Protein AF-A0A3S2W0Z4-F1 (afdb_monomer_lite)

Foldseek 3Di:
DFWKKWWFKKAAAPPDPCNVPDGIDIDIDTDDDPDQVVRVVVVQVVCVVVRIHTDDTPDMDTDDDDD

Secondary structure (DSSP, 8-state):
-EEEEEEEEEEE-TT-GGGGT-S-EEEEEEEEESSHHHHHHHHHHHHHHTTEEEEEEEEEEEEPPP-

Sequence (67 aa):
MAVYLVRLEAIPHNDNPVKAECVGAYVNCWVKADNMKIAFQTATEYVNNQGWEVISVEDQFEVQREI

Organism: NCBI:txid2499688

pLDDT: mean 95.71, std 6.15, range [56.75, 98.62]

Radius of gyration: 13.05 Å; chains: 1; bounding box: 34×21×33 Å

Structure (mmCIF, N/CA/C/O backbone):
data_AF-A0A3S2W0Z4-F1
#
_entry.id   AF-A0A3S2W0Z4-F1
#
loop_
_atom_site.group_PDB
_atom_site.id
_atom_site.type_symbol
_atom_site.label_atom_id
_atom_site.label_alt_id
_atom_site.label_comp_id
_atom_site.label_asym_id
_atom_site.label_entity_id
_atom_site.label_seq_id
_atom_site.pdbx_PDB_ins_code
_atom_site.Cartn_x
_atom_site.Cartn_y
_atom_site.Cartn_z
_atom_site.occupancy
_atom_site.B_iso_or_equiv
_atom_site.auth_seq_id
_atom_site.auth_comp_id
_atom_site.auth_asym_id
_atom_site.auth_atom_id
_atom_site.pdbx_PDB_model_num
ATOM 1 N N . MET A 1 1 ? -14.721 -3.735 14.073 1.00 81.00 1 MET A N 1
ATOM 2 C CA . MET A 1 1 ? -13.936 -3.445 12.859 1.00 81.00 1 MET A CA 1
ATOM 3 C C . MET A 1 1 ? -14.358 -2.109 12.289 1.00 81.00 1 MET A C 1
ATOM 5 O O . MET A 1 1 ? -15.540 -1.948 11.984 1.00 81.00 1 MET A O 1
ATOM 9 N N . ALA A 1 2 ? -13.412 -1.188 12.163 1.00 95.12 2 ALA A N 1
ATOM 10 C CA . ALA A 1 2 ? -13.598 0.072 11.456 1.00 95.12 2 ALA A CA 1
ATOM 11 C C . ALA A 1 2 ? -13.131 -0.068 9.999 1.00 95.12 2 ALA A C 1
ATOM 13 O O . ALA A 1 2 ? -12.610 -1.116 9.603 1.00 95.12 2 ALA A O 1
ATOM 14 N N . VAL A 1 3 ? -13.347 0.972 9.198 1.00 97.56 3 VAL A N 1
ATOM 15 C CA . VAL A 1 3 ? -12.749 1.098 7.865 1.00 97.56 3 VAL A CA 1
ATOM 16 C C . VAL A 1 3 ? -11.592 2.075 7.977 1.00 97.56 3 VAL A C 1
ATOM 18 O O . VAL A 1 3 ? -11.758 3.160 8.518 1.00 97.56 3 VAL A O 1
ATOM 21 N N . TYR A 1 4 ? -10.435 1.696 7.460 1.00 98.06 4 TYR A N 1
ATOM 22 C CA . TYR A 1 4 ? -9.247 2.534 7.402 1.00 98.06 4 TYR A CA 1
ATOM 23 C C . TYR A 1 4 ? -8.943 2.868 5.950 1.00 98.06 4 TYR A C 1
ATOM 25 O O . TYR A 1 4 ? -9.099 2.011 5.080 1.00 98.06 4 TYR A O 1
ATOM 33 N N . LEU A 1 5 ? -8.501 4.093 5.693 1.00 98.25 5 LEU A N 1
ATOM 34 C CA . LEU A 1 5 ? -7.892 4.460 4.425 1.00 98.25 5 LEU A CA 1
ATOM 35 C C . LEU A 1 5 ? -6.376 4.446 4.613 1.00 98.25 5 LEU A C 1
ATOM 37 O O . LE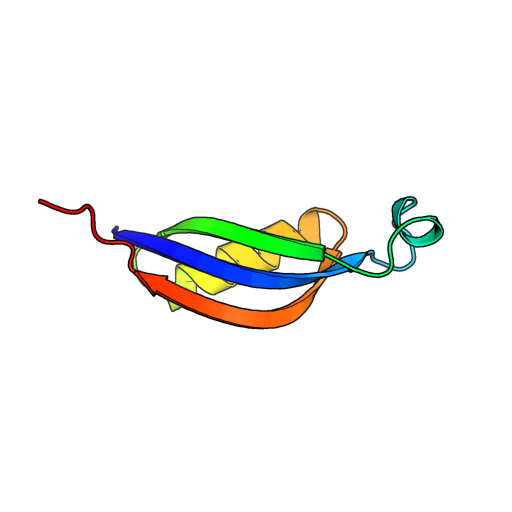U A 1 5 ? -5.866 5.174 5.459 1.00 98.25 5 LEU A O 1
ATOM 41 N N . VAL A 1 6 ? -5.680 3.622 3.830 1.00 98.56 6 VAL A N 1
ATOM 42 C CA . VAL A 1 6 ? -4.213 3.583 3.751 1.00 98.56 6 VAL A CA 1
ATOM 43 C C . VAL A 1 6 ? -3.809 4.109 2.378 1.00 98.56 6 VAL A C 1
ATOM 45 O O . VAL A 1 6 ? -4.218 3.549 1.357 1.00 98.56 6 VAL A O 1
ATOM 48 N N . ARG A 1 7 ? -3.051 5.205 2.355 1.00 98.62 7 ARG A N 1
ATOM 49 C CA . ARG A 1 7 ? -2.566 5.871 1.143 1.00 98.62 7 ARG A CA 1
ATOM 50 C C . ARG A 1 7 ? -1.082 5.577 0.987 1.00 98.62 7 ARG A C 1
ATOM 52 O O . ARG A 1 7 ? -0.293 5.852 1.889 1.00 98.62 7 ARG A O 1
ATOM 59 N N . LEU A 1 8 ? -0.719 4.998 -0.145 1.00 98.50 8 LEU A N 1
ATOM 60 C CA . LEU A 1 8 ? 0.608 4.463 -0.418 1.00 98.50 8 LEU A CA 1
ATOM 61 C C . LEU A 1 8 ? 1.139 5.036 -1.726 1.00 98.50 8 LEU A C 1
ATOM 63 O O . LEU A 1 8 ? 0.374 5.280 -2.659 1.00 98.50 8 LEU A O 1
ATOM 67 N N . GLU A 1 9 ? 2.450 5.164 -1.816 1.00 98.38 9 GLU A N 1
ATOM 68 C CA . GLU A 1 9 ? 3.151 5.265 -3.088 1.00 98.38 9 GLU A CA 1
ATOM 69 C C . GLU A 1 9 ? 3.802 3.914 -3.382 1.00 98.38 9 GLU A C 1
ATOM 71 O O . GLU A 1 9 ? 4.409 3.293 -2.499 1.00 98.38 9 GLU A O 1
ATOM 76 N N . ALA A 1 10 ? 3.667 3.440 -4.615 1.00 98.31 10 ALA A N 1
ATOM 77 C CA . ALA A 1 10 ? 4.216 2.160 -5.027 1.00 98.31 10 ALA A CA 1
ATOM 78 C C . ALA A 1 10 ? 4.825 2.222 -6.427 1.00 98.31 10 ALA A C 1
ATOM 80 O O . ALA A 1 10 ? 4.365 2.971 -7.288 1.00 98.31 10 ALA A O 1
ATOM 81 N N . ILE A 1 11 ? 5.833 1.392 -6.670 1.00 98.19 11 ILE A N 1
ATOM 82 C CA . ILE A 1 11 ? 6.474 1.225 -7.977 1.00 98.19 11 ILE A CA 1
ATOM 83 C C . ILE A 1 11 ? 6.220 -0.186 -8.507 1.00 98.19 11 ILE A C 1
ATOM 85 O O . ILE A 1 11 ? 6.116 -1.126 -7.719 1.00 98.19 11 ILE A O 1
ATOM 89 N N . PRO A 1 12 ? 6.115 -0.384 -9.829 1.00 98.06 12 PRO A N 1
ATOM 90 C CA . PRO A 1 12 ? 5.949 -1.725 -10.366 1.00 98.06 12 PRO A CA 1
ATOM 91 C C . PRO A 1 12 ? 7.217 -2.556 -10.117 1.00 98.06 12 PRO A C 1
ATOM 93 O O . PRO A 1 12 ? 8.351 -2.077 -10.295 1.00 98.06 12 PRO A O 1
ATOM 96 N N . HIS A 1 13 ? 7.029 -3.824 -9.741 1.00 97.06 13 HIS A N 1
ATOM 97 C CA . HIS A 1 13 ? 8.123 -4.789 -9.642 1.00 97.06 13 HIS A CA 1
ATOM 98 C C . HIS A 1 13 ? 8.896 -4.890 -10.963 1.00 97.06 13 HIS A C 1
ATOM 100 O O . HIS A 1 13 ? 8.385 -4.573 -12.036 1.00 97.06 13 HIS A O 1
ATOM 106 N N . ASN A 1 14 ? 10.153 -5.334 -10.895 1.00 92.88 14 ASN A N 1
ATOM 107 C CA . ASN A 1 14 ? 11.029 -5.422 -12.070 1.00 92.88 14 ASN A CA 1
ATOM 108 C C . ASN A 1 14 ? 10.489 -6.330 -13.186 1.00 92.88 14 ASN A C 1
ATOM 110 O O . ASN A 1 14 ? 10.813 -6.109 -14.348 1.00 92.88 14 ASN A O 1
ATOM 114 N N . ASP A 1 15 ? 9.686 -7.329 -12.835 1.00 93.19 15 ASP A N 1
ATOM 115 C CA . ASP A 1 15 ? 9.049 -8.287 -13.738 1.00 93.19 15 ASP A CA 1
ATOM 116 C C . ASP A 1 15 ? 7.624 -7.886 -14.157 1.00 93.19 15 ASP A C 1
ATOM 118 O O . ASP A 1 15 ? 7.017 -8.558 -14.990 1.00 93.19 15 ASP A O 1
ATOM 122 N N . ASN A 1 16 ? 7.089 -6.783 -13.624 1.00 92.88 16 ASN A N 1
ATOM 123 C CA . ASN A 1 16 ? 5.769 -6.287 -13.983 1.00 92.88 16 ASN A CA 1
ATOM 124 C C . ASN A 1 16 ? 5.825 -5.589 -15.361 1.00 92.88 16 ASN A C 1
ATOM 126 O O . ASN A 1 16 ? 6.531 -4.584 -15.497 1.00 92.88 16 ASN A O 1
ATOM 130 N N . PRO A 1 17 ? 5.065 -6.048 -16.379 1.00 91.81 17 PRO A N 1
ATOM 131 C CA . PRO A 1 17 ? 5.086 -5.462 -17.724 1.00 91.81 17 PRO A CA 1
ATOM 132 C C . PRO A 1 17 ? 4.784 -3.959 -17.753 1.00 91.81 17 PRO A C 1
ATOM 134 O O . PRO A 1 17 ? 5.318 -3.236 -18.592 1.00 91.81 17 PRO A O 1
ATOM 137 N N . VAL A 1 18 ? 3.984 -3.474 -16.797 1.00 94.25 18 VAL A N 1
ATOM 138 C CA . VAL A 1 18 ? 3.597 -2.060 -16.675 1.00 94.25 18 VAL A CA 1
ATOM 139 C C . VAL A 1 18 ? 4.800 -1.159 -16.368 1.00 94.25 18 VAL A C 1
ATOM 141 O O . VAL A 1 18 ? 4.757 0.040 -16.636 1.00 94.25 18 VAL A O 1
ATOM 144 N N . LYS A 1 19 ? 5.917 -1.712 -15.880 1.00 92.94 19 LYS A N 1
ATOM 145 C CA . LYS A 1 19 ? 7.148 -0.956 -15.606 1.00 92.94 19 LYS A CA 1
ATOM 146 C C . LYS A 1 19 ? 7.721 -0.247 -16.834 1.00 92.94 19 LYS A C 1
ATOM 148 O O . LYS A 1 19 ? 8.384 0.774 -16.685 1.00 92.94 19 LYS A O 1
ATOM 153 N N . ALA A 1 20 ? 7.463 -0.762 -18.038 1.00 92.75 20 ALA A N 1
ATOM 154 C CA . ALA A 1 20 ? 7.876 -0.103 -19.276 1.00 92.75 20 ALA A CA 1
ATOM 155 C C . ALA A 1 20 ? 7.124 1.218 -19.530 1.00 92.75 20 ALA A C 1
ATOM 157 O O . ALA A 1 20 ? 7.616 2.073 -20.263 1.00 92.75 20 ALA A O 1
ATOM 158 N N . GLU A 1 21 ? 5.947 1.386 -18.924 1.00 94.31 21 GLU A N 1
ATOM 159 C CA . GLU A 1 21 ? 5.020 2.489 -19.192 1.00 94.31 21 GLU A CA 1
ATOM 160 C C . GLU A 1 21 ? 4.837 3.418 -17.984 1.00 94.31 21 GLU A C 1
ATOM 162 O O . GLU A 1 21 ? 4.508 4.591 -18.153 1.00 94.31 21 GLU A O 1
ATOM 167 N N . CYS A 1 22 ? 5.042 2.920 -16.760 1.00 94.12 22 CYS A N 1
ATOM 168 C CA . CYS A 1 22 ? 4.787 3.655 -15.523 1.00 94.12 22 CYS A CA 1
ATOM 169 C C . CYS A 1 22 ? 5.978 3.595 -14.563 1.00 94.12 22 CYS A C 1
ATOM 171 O O . CYS A 1 22 ? 6.530 2.530 -14.289 1.00 94.12 22 CYS A O 1
ATOM 173 N N . VAL A 1 23 ? 6.320 4.749 -13.983 1.00 94.75 23 VAL A N 1
ATOM 174 C CA . VAL A 1 23 ? 7.373 4.870 -12.959 1.00 94.75 23 VAL A CA 1
ATOM 175 C C . VAL A 1 23 ? 6.876 4.542 -11.550 1.00 94.75 23 VAL A C 1
ATOM 177 O O . VAL A 1 23 ? 7.670 4.149 -10.703 1.00 94.75 23 VAL A O 1
ATOM 180 N N . GLY A 1 24 ? 5.571 4.679 -11.306 1.00 96.38 24 GLY A N 1
ATOM 181 C CA . GLY A 1 24 ? 4.947 4.467 -10.005 1.00 96.38 24 GLY A CA 1
ATOM 182 C C . GLY A 1 24 ? 3.465 4.830 -10.006 1.00 96.38 24 GLY A C 1
ATOM 183 O O . GLY A 1 24 ? 2.911 5.213 -11.039 1.00 96.38 24 GLY A O 1
ATOM 184 N N . ALA A 1 25 ? 2.828 4.686 -8.849 1.00 96.88 25 ALA A N 1
ATOM 185 C CA . ALA A 1 25 ? 1.415 4.949 -8.632 1.00 96.88 25 ALA A CA 1
ATOM 186 C C . ALA A 1 25 ? 1.138 5.399 -7.191 1.00 96.88 25 ALA A C 1
ATOM 188 O O . ALA A 1 25 ? 1.786 4.947 -6.248 1.00 96.88 25 ALA 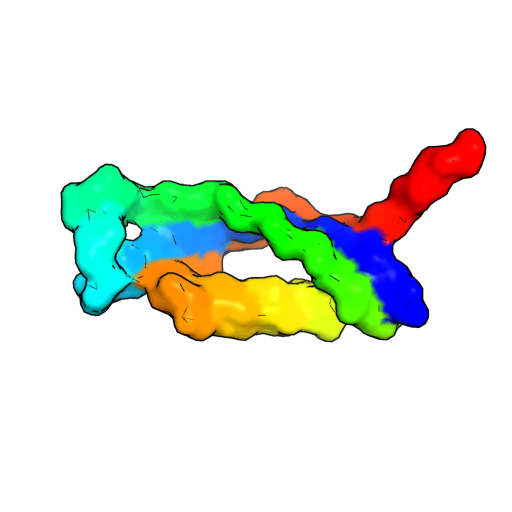A O 1
ATOM 189 N N . TYR A 1 26 ? 0.097 6.220 -7.032 1.00 97.75 26 TYR A N 1
ATOM 190 C CA . TYR A 1 26 ? -0.550 6.449 -5.742 1.00 97.75 26 TYR A CA 1
ATOM 191 C C . TYR A 1 26 ? -1.689 5.447 -5.568 1.00 97.75 26 TYR A C 1
ATOM 193 O O . TYR A 1 26 ? -2.584 5.358 -6.413 1.00 97.75 26 TYR A O 1
ATOM 201 N N . VAL A 1 27 ? -1.664 4.697 -4.472 1.00 98.12 27 VAL A N 1
ATOM 202 C CA . VAL A 1 27 ? -2.604 3.614 -4.188 1.00 98.12 27 VAL A CA 1
ATOM 203 C C . VAL A 1 27 ? -3.389 3.935 -2.925 1.00 98.12 27 VAL A C 1
ATOM 205 O O . VAL A 1 27 ? -2.819 4.190 -1.868 1.00 98.12 27 VAL A O 1
ATOM 208 N N . ASN A 1 28 ? -4.715 3.886 -3.031 1.00 98.38 28 ASN A N 1
ATOM 209 C CA . ASN A 1 28 ? -5.625 4.074 -1.909 1.00 98.38 28 ASN A CA 1
ATOM 210 C C . ASN A 1 28 ? -6.312 2.745 -1.586 1.00 98.38 28 ASN A C 1
ATOM 212 O O . ASN A 1 28 ? -7.048 2.204 -2.414 1.00 98.38 28 ASN A O 1
ATOM 216 N N . CYS A 1 29 ? -6.104 2.237 -0.375 1.00 98.31 29 CYS A N 1
ATOM 217 C CA . CYS A 1 29 ? -6.729 1.012 0.108 1.00 98.31 29 CYS A CA 1
ATOM 218 C C . CYS A 1 29 ? -7.738 1.334 1.213 1.00 98.31 29 CYS A C 1
ATOM 220 O O . CYS A 1 29 ? -7.356 1.782 2.293 1.00 98.31 29 CYS A O 1
ATOM 222 N N . TRP A 1 30 ? -9.021 1.052 0.966 1.00 97.94 30 TRP A N 1
ATOM 223 C CA . TRP A 1 30 ? -10.047 1.031 2.010 1.00 97.94 30 TRP A CA 1
ATOM 224 C C . TRP A 1 30 ? -10.103 -0.361 2.621 1.00 97.94 30 TRP A C 1
ATOM 226 O O . TRP A 1 30 ? -10.547 -1.313 1.980 1.00 97.94 30 TRP A O 1
ATOM 236 N N . VAL A 1 31 ? -9.649 -0.485 3.862 1.00 98.19 31 VAL A N 1
ATOM 237 C CA . VAL A 1 31 ? -9.482 -1.775 4.528 1.00 98.19 31 VAL A CA 1
ATOM 238 C C . VAL A 1 31 ? -10.364 -1.841 5.764 1.00 98.19 31 VAL A C 1
ATOM 240 O O . VAL A 1 31 ? -10.254 -1.017 6.670 1.00 98.19 31 VAL A O 1
ATOM 243 N N . LYS A 1 32 ? -11.235 -2.851 5.828 1.00 97.94 32 LYS A N 1
ATOM 244 C CA . LYS A 1 32 ? -11.986 -3.171 7.044 1.00 97.94 32 LYS A CA 1
ATOM 245 C C . LYS A 1 32 ? -11.107 -4.020 7.963 1.00 97.94 32 LYS A C 1
ATOM 247 O O . LYS A 1 32 ? -10.766 -5.140 7.598 1.00 97.94 32 LYS A O 1
ATOM 252 N N . ALA A 1 33 ? -10.767 -3.515 9.146 1.00 97.94 33 ALA A N 1
ATOM 253 C CA . ALA A 1 33 ? -9.848 -4.179 10.079 1.00 97.94 33 ALA A CA 1
ATOM 254 C C . ALA A 1 33 ? -10.192 -3.885 11.549 1.00 97.94 33 ALA A C 1
ATOM 256 O O . ALA A 1 33 ? -11.030 -3.029 11.849 1.00 97.94 33 ALA A O 1
ATOM 257 N N . ASP A 1 34 ? -9.550 -4.598 12.477 1.00 98.19 34 ASP A N 1
ATOM 258 C CA . ASP A 1 34 ? -9.706 -4.358 13.920 1.00 98.19 34 ASP A CA 1
ATOM 259 C C . ASP A 1 34 ? -8.909 -3.151 14.425 1.00 98.19 34 ASP A C 1
ATOM 261 O O . ASP A 1 34 ? -9.277 -2.560 15.435 1.00 98.19 34 ASP A O 1
ATOM 265 N N . ASN A 1 35 ? -7.820 -2.788 13.743 1.00 97.75 35 ASN A N 1
ATOM 266 C CA . ASN A 1 35 ? -7.009 -1.611 14.042 1.00 97.75 35 ASN A CA 1
ATOM 267 C C . ASN A 1 35 ? -6.162 -1.204 12.823 1.00 97.75 35 ASN A C 1
ATOM 269 O O . ASN A 1 35 ? -6.012 -1.975 11.869 1.00 97.75 35 ASN A O 1
ATOM 273 N N . MET A 1 36 ? -5.553 -0.016 12.896 1.00 97.94 36 MET A N 1
ATOM 274 C CA . MET A 1 36 ? -4.706 0.534 11.833 1.00 97.94 36 MET A CA 1
ATOM 275 C C . MET A 1 36 ? -3.526 -0.374 11.456 1.00 97.94 36 MET A C 1
ATOM 277 O O . MET A 1 36 ? -3.192 -0.491 10.283 1.00 97.94 36 MET A O 1
ATOM 281 N N . LYS A 1 37 ? -2.897 -1.056 12.422 1.00 98.25 37 LYS A N 1
ATOM 282 C CA . LYS A 1 37 ? -1.746 -1.929 12.138 1.00 98.25 37 LYS A CA 1
ATOM 283 C C . LYS A 1 37 ? -2.139 -3.082 11.209 1.00 98.25 37 LYS A C 1
ATOM 285 O O . LYS A 1 37 ? -1.434 -3.341 10.239 1.00 98.25 37 LYS A O 1
ATOM 290 N N . ILE A 1 38 ? -3.265 -3.743 11.486 1.00 98.44 38 ILE A N 1
ATOM 291 C CA . ILE A 1 38 ? -3.787 -4.827 10.637 1.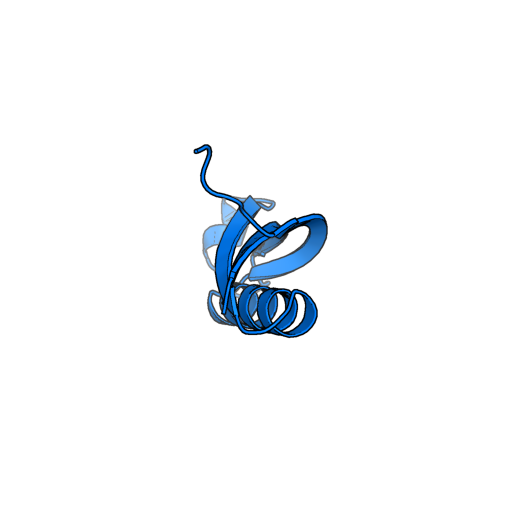00 98.44 38 ILE A CA 1
ATOM 292 C C . ILE A 1 38 ? -4.197 -4.277 9.267 1.00 98.44 38 ILE A C 1
ATOM 294 O O . ILE A 1 38 ? -3.924 -4.910 8.247 1.00 98.44 38 ILE A O 1
ATOM 298 N N . ALA A 1 39 ? -4.814 -3.092 9.232 1.00 98.50 39 ALA A N 1
ATOM 299 C CA . ALA A 1 39 ? -5.209 -2.437 7.988 1.00 98.50 39 ALA A CA 1
ATOM 300 C C . ALA A 1 39 ? -4.006 -2.151 7.077 1.00 98.50 39 ALA A C 1
ATOM 302 O O . ALA A 1 39 ? -4.032 -2.495 5.897 1.00 98.50 39 ALA A O 1
ATOM 303 N N . PHE A 1 40 ? -2.944 -1.582 7.650 1.00 98.44 40 PHE A N 1
ATOM 304 C CA . PHE A 1 40 ? -1.688 -1.304 6.968 1.00 98.44 40 PHE A CA 1
ATOM 305 C C . PHE A 1 40 ? -1.050 -2.580 6.413 1.00 98.44 40 PHE A C 1
ATOM 307 O O . PHE A 1 40 ? -0.785 -2.643 5.217 1.00 98.44 40 PHE A O 1
ATOM 314 N N . GLN A 1 41 ? -0.883 -3.616 7.246 1.00 98.50 41 GLN A N 1
ATOM 315 C CA . GLN A 1 41 ? -0.305 -4.897 6.814 1.00 98.50 41 GLN A CA 1
ATOM 316 C C . GLN A 1 41 ? -1.094 -5.498 5.645 1.00 98.50 41 GLN A C 1
ATOM 318 O O . GLN A 1 41 ? -0.516 -5.818 4.608 1.00 98.50 41 GLN A O 1
ATOM 323 N N . THR A 1 42 ? -2.424 -5.535 5.770 1.00 98.50 42 THR A N 1
ATOM 324 C CA . THR A 1 42 ? -3.326 -6.037 4.723 1.00 98.50 42 THR A CA 1
ATOM 325 C C . THR A 1 42 ? -3.174 -5.248 3.420 1.00 98.50 42 THR A C 1
ATOM 327 O O . THR A 1 42 ? -3.091 -5.843 2.347 1.00 98.50 42 THR A O 1
ATOM 330 N N . ALA A 1 43 ? -3.123 -3.913 3.495 1.00 98.50 43 ALA A N 1
ATOM 331 C CA . ALA A 1 43 ? -2.953 -3.054 2.326 1.00 98.50 43 ALA A CA 1
ATOM 332 C C . ALA A 1 43 ? -1.604 -3.302 1.638 1.00 98.50 43 ALA A C 1
ATOM 334 O O . ALA A 1 43 ? -1.567 -3.540 0.433 1.00 98.50 43 ALA A O 1
ATOM 335 N N . THR A 1 44 ? -0.502 -3.303 2.393 1.00 98.31 44 THR A N 1
ATOM 336 C CA . THR A 1 44 ? 0.840 -3.490 1.825 1.00 98.31 44 THR A CA 1
ATOM 337 C C . THR A 1 44 ? 1.035 -4.876 1.221 1.00 98.31 44 THR A C 1
ATOM 339 O O . THR A 1 44 ? 1.613 -4.993 0.143 1.00 98.31 44 THR A O 1
ATOM 342 N N . GLU A 1 45 ? 0.514 -5.922 1.870 1.00 98.44 45 GLU A N 1
ATOM 343 C CA . GLU A 1 45 ? 0.568 -7.291 1.352 1.00 98.44 45 GLU A CA 1
ATOM 344 C C . GLU A 1 45 ? -0.245 -7.420 0.066 1.00 98.44 45 GLU A C 1
ATOM 346 O O . GLU A 1 45 ? 0.220 -8.016 -0.904 1.00 98.44 45 GLU A O 1
ATOM 351 N N . TYR A 1 46 ? -1.439 -6.820 0.022 1.00 98.44 46 TYR A N 1
ATOM 352 C CA . TYR A 1 46 ? -2.256 -6.816 -1.184 1.00 98.44 46 TYR A CA 1
ATOM 353 C C . TYR A 1 46 ? -1.541 -6.122 -2.346 1.00 98.44 46 TYR A C 1
ATOM 355 O O . TYR A 1 46 ? -1.446 -6.705 -3.423 1.00 98.44 46 TYR A O 1
ATOM 363 N N . VAL A 1 47 ? -1.006 -4.914 -2.133 1.00 98.12 47 VAL A N 1
ATOM 364 C CA . VAL A 1 47 ? -0.299 -4.147 -3.174 1.00 98.12 47 VAL A CA 1
ATOM 365 C C . VAL A 1 47 ? 0.919 -4.913 -3.697 1.00 98.12 47 VAL A C 1
ATOM 367 O O . VAL A 1 47 ? 1.068 -5.051 -4.912 1.00 98.12 47 VAL A O 1
ATOM 370 N N . ASN A 1 48 ? 1.706 -5.519 -2.805 1.00 97.69 48 ASN A N 1
ATOM 371 C CA . ASN A 1 48 ? 2.833 -6.375 -3.181 1.00 97.69 48 ASN A CA 1
ATOM 372 C C . ASN A 1 48 ? 2.391 -7.571 -4.038 1.00 97.69 48 ASN A C 1
ATOM 374 O O . ASN A 1 48 ? 2.927 -7.799 -5.123 1.00 97.69 48 ASN A O 1
ATOM 378 N N . ASN A 1 49 ? 1.323 -8.258 -3.628 1.00 97.62 49 ASN A N 1
ATOM 379 C CA . ASN A 1 49 ? 0.756 -9.379 -4.379 1.00 97.62 49 ASN A CA 1
ATOM 380 C C . ASN A 1 49 ? 0.181 -8.977 -5.752 1.00 97.62 49 ASN A C 1
ATOM 382 O O . ASN A 1 49 ? 0.019 -9.839 -6.612 1.00 97.62 49 ASN A O 1
ATOM 386 N N . GLN A 1 50 ? -0.117 -7.692 -5.982 1.00 96.62 50 GLN A N 1
ATOM 387 C CA . GLN A 1 50 ? -0.498 -7.164 -7.300 1.00 96.62 50 GLN A CA 1
ATOM 388 C C . GLN A 1 50 ? 0.711 -6.829 -8.195 1.00 96.62 50 GLN A C 1
ATOM 390 O O . GLN A 1 50 ? 0.531 -6.299 -9.292 1.00 96.62 50 GLN A O 1
ATOM 395 N N . GLY A 1 51 ? 1.938 -7.115 -7.752 1.00 97.12 51 GLY A N 1
ATOM 396 C CA . GLY A 1 51 ? 3.163 -6.838 -8.503 1.00 97.12 51 GLY A CA 1
ATOM 397 C C . GLY A 1 51 ? 3.690 -5.412 -8.324 1.00 97.12 51 GLY A C 1
ATOM 398 O O . GLY A 1 51 ? 4.311 -4.877 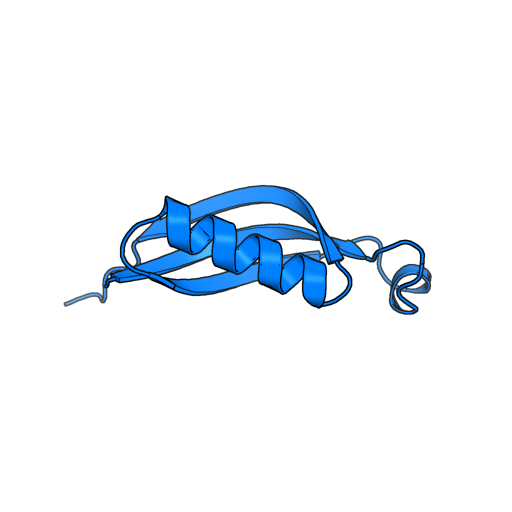-9.251 1.00 97.12 51 GLY A O 1
ATOM 399 N N . TRP A 1 52 ? 3.408 -4.786 -7.177 1.00 98.06 52 TRP A N 1
ATOM 400 C CA . TRP A 1 52 ? 3.818 -3.418 -6.854 1.00 98.06 52 TRP A CA 1
ATOM 401 C C . TRP A 1 52 ? 4.544 -3.347 -5.510 1.00 98.06 52 TRP A C 1
ATOM 403 O O . TRP A 1 52 ? 4.018 -3.746 -4.476 1.00 98.06 52 TRP A O 1
ATOM 413 N N . GLU A 1 53 ? 5.729 -2.756 -5.501 1.00 97.69 53 GLU A N 1
ATOM 414 C CA . GLU A 1 53 ? 6.516 -2.530 -4.295 1.00 97.69 53 GLU A CA 1
ATOM 415 C C . GLU A 1 53 ? 6.102 -1.202 -3.662 1.00 97.69 53 GLU A C 1
ATOM 417 O O . GLU A 1 53 ? 6.190 -0.152 -4.297 1.00 97.69 53 GLU A O 1
ATOM 422 N N . VAL A 1 54 ? 5.650 -1.240 -2.409 1.00 97.88 54 VAL A N 1
ATOM 423 C CA . VAL A 1 54 ? 5.327 -0.034 -1.635 1.00 97.88 54 VAL A CA 1
ATOM 424 C C . VAL A 1 54 ? 6.625 0.658 -1.228 1.00 97.88 54 VAL A C 1
ATOM 426 O O . VAL A 1 54 ? 7.433 0.070 -0.511 1.00 97.88 54 VAL A O 1
ATOM 429 N N . ILE A 1 55 ? 6.803 1.911 -1.648 1.00 97.75 55 ILE A N 1
ATOM 430 C CA . ILE A 1 55 ? 8.015 2.696 -1.368 1.00 97.75 55 ILE A CA 1
ATOM 431 C C . ILE A 1 55 ? 7.802 3.754 -0.285 1.00 97.75 55 ILE A C 1
ATOM 433 O O . ILE A 1 55 ? 8.750 4.115 0.411 1.00 97.75 55 ILE A O 1
ATOM 437 N N . SER A 1 56 ? 6.569 4.236 -0.108 1.00 97.56 56 SER A N 1
ATOM 438 C CA . SER A 1 56 ? 6.246 5.226 0.917 1.00 97.56 56 SER A CA 1
ATOM 439 C C . SER A 1 56 ? 4.789 5.113 1.383 1.00 97.56 56 SER A C 1
ATOM 441 O O . SER A 1 56 ? 3.921 4.568 0.693 1.00 97.56 56 SER A O 1
ATOM 443 N N . VAL A 1 57 ? 4.533 5.602 2.598 1.00 97.75 57 VAL A N 1
ATOM 444 C CA . VAL A 1 57 ? 3.185 5.769 3.153 1.00 97.75 57 VAL A CA 1
ATOM 445 C C . VAL A 1 57 ? 2.892 7.257 3.168 1.00 97.75 57 VAL A C 1
ATOM 447 O O . VAL A 1 57 ? 3.557 8.005 3.881 1.00 97.75 57 VAL A O 1
ATOM 450 N N . GLU A 1 58 ? 1.903 7.667 2.385 1.00 97.31 58 GLU A N 1
ATOM 451 C CA . GLU A 1 58 ? 1.476 9.062 2.288 1.00 97.31 58 GLU A CA 1
ATOM 452 C C . GLU A 1 58 ? 0.644 9.457 3.510 1.00 97.31 58 GLU A C 1
ATOM 454 O O . GLU A 1 58 ? 0.879 10.486 4.136 1.00 97.31 58 GLU A O 1
ATOM 459 N N . ASP A 1 59 ? -0.345 8.630 3.855 1.00 97.62 59 ASP A N 1
ATOM 460 C CA . ASP A 1 59 ? 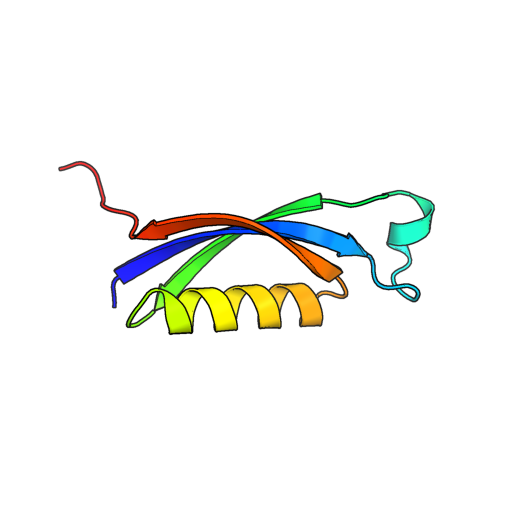-1.248 8.886 4.973 1.00 97.62 59 ASP A CA 1
ATOM 461 C C . ASP A 1 59 ? -1.985 7.607 5.379 1.00 97.62 59 ASP A C 1
ATOM 463 O O . ASP A 1 59 ? -2.158 6.684 4.576 1.00 97.62 59 ASP A O 1
ATOM 467 N N . GLN A 1 60 ? -2.464 7.559 6.618 1.00 97.31 60 GLN A N 1
ATOM 468 C CA . GLN A 1 60 ? -3.322 6.481 7.084 1.00 97.31 60 GLN A CA 1
ATOM 469 C C . GLN A 1 60 ? -4.221 6.933 8.236 1.00 97.31 60 GLN A C 1
ATOM 471 O O . GLN A 1 60 ? -3.751 7.428 9.261 1.00 97.31 60 GLN A O 1
ATOM 476 N N . PHE A 1 61 ? -5.529 6.707 8.111 1.00 97.38 61 PHE A N 1
ATOM 477 C CA . PHE A 1 61 ? -6.489 7.090 9.149 1.00 97.38 61 PHE A CA 1
ATOM 478 C C . PHE A 1 61 ? -7.745 6.216 9.163 1.00 97.38 61 PHE A C 1
ATOM 480 O O . PHE A 1 61 ? -8.095 5.555 8.184 1.00 97.38 61 PHE A O 1
ATOM 487 N N . GLU A 1 62 ? -8.417 6.192 10.315 1.00 97.50 62 GLU A N 1
ATOM 488 C CA . GLU A 1 62 ? -9.748 5.603 10.438 1.00 97.50 62 GLU A CA 1
ATOM 489 C C . GLU A 1 62 ? -10.771 6.500 9.742 1.00 97.50 62 GLU A C 1
ATOM 491 O O . GLU A 1 62 ? -10.830 7.704 9.987 1.00 97.50 62 GLU A O 1
ATOM 496 N N . VAL A 1 63 ? -11.582 5.912 8.870 1.00 96.00 63 VAL A N 1
ATOM 497 C CA . VAL A 1 63 ? -12.643 6.612 8.154 1.00 96.00 63 VAL A CA 1
ATOM 498 C C . VAL A 1 63 ? -13.893 6.616 9.020 1.00 96.00 63 VAL A C 1
ATOM 500 O O . VAL A 1 63 ? -14.458 5.566 9.329 1.00 96.00 63 VAL A O 1
ATOM 503 N N . GLN A 1 64 ? -14.360 7.813 9.359 1.00 91.38 64 GLN A N 1
ATOM 504 C CA . GLN A 1 64 ? -15.658 8.017 9.988 1.00 91.38 64 GLN A CA 1
ATOM 505 C C . GLN A 1 64 ? -16.669 8.439 8.925 1.00 91.38 64 GLN A C 1
ATOM 507 O O . GLN A 1 64 ? -16.366 9.244 8.045 1.00 91.38 64 GLN A O 1
ATOM 512 N N . ARG A 1 65 ? -17.879 7.878 8.982 1.00 83.25 65 ARG A N 1
ATOM 513 C CA . ARG A 1 65 ? -18.988 8.368 8.162 1.00 83.25 65 ARG A CA 1
ATOM 514 C C . ARG A 1 65 ? -19.454 9.690 8.768 1.00 83.25 65 ARG A C 1
ATOM 516 O O . ARG A 1 65 ? -19.720 9.722 9.967 1.00 83.25 65 ARG A O 1
ATOM 523 N N . GLU A 1 66 ? -19.555 10.743 7.961 1.00 78.31 66 GLU A N 1
ATOM 524 C CA . GLU A 1 66 ? -20.237 11.967 8.393 1.00 78.31 66 GLU A CA 1
ATOM 525 C C . GLU A 1 66 ? -21.678 11.616 8.797 1.00 78.31 66 GLU A C 1
ATOM 527 O O . GLU A 1 66 ? -22.363 10.868 8.087 1.00 78.31 66 GLU A O 1
ATOM 532 N N . ILE A 1 67 ? -22.072 12.074 9.988 1.00 56.75 67 ILE A N 1
ATOM 533 C CA . ILE A 1 67 ? -23.400 11.867 10.583 1.00 56.75 67 ILE A CA 1
ATOM 534 C C . ILE A 1 67 ? -24.353 12.931 10.050 1.00 56.75 67 ILE A C 1
ATOM 536 O O . ILE A 1 67 ? -23.960 14.118 10.076 1.00 56.75 67 ILE A O 1
#

=== Feature glossary ===
Key to the feature types in this record:

— What the protein is —

Primary structure: the covalent order of the twenty standard amino acids along the backbone. Two proteins with the same sequence will (almost always) fold to the same structure; two with 30% identity often share a fold but not the details.

Database cross-references. InterPro integrates a dozen domain/family signature databases into unified entries with residue-range hits. GO terms attach function/process/location labels with evidence codes. CATH codes position the fold in a four-level structural taxonomy. Organism is the NCBI-taxonomy species name.

— Where its atoms are —

The mmCIF block holds the 3D Cartesian coordinates of each backbone atom (N, Cα, C, O) in ångströms. mmCIF is the PDB's canonical archive format — a tagged-loop text representation of the atomic model.

Six rendered views show the 3D structure from the faces of a cube — i.e. along ±x, ±y, ±z. Rendering representation is drawn randomly per protein from cartoon (secondary-structure ribbons), sticks (backbone bonds), or molecular surface; coloring is either N→C rainbow (blue at the N-terminus through red at the C-terminus) or one color per chain.

— Local backbone conformation —

DSSP 8-state secondary structure assigns each residue one of H (α-helix), G (3₁₀-helix), I (π-helix), E (extended β-strand), B (isolated β-bridge), T (hydrogen-bonded turn), S (bend), or '-' (coil). The assignment is computed from backbone hydrogen-bond geometry via the Kabsch–Sander algorithm.

P-SEA three-state annotation labels each residue as helix, strand, or coil based purely on the geometry of the Cα trace. It serves as a fallback when the full backbone (and thus DSSP) is unavailable.

The φ/ψ torsion pair specifies the backbone conformation at each residue. φ rotates about the N–Cα bond, ψ about the Cα–C bond. Steric clashes forbid most of the (φ, ψ) plane — the allowed regions (α-helix basin, β-sheet basin, left-handed helix) are the Ramachandran-allowed regions.

— Global shape and packing —

The geometric summary reports three shape descriptors. Rg (radius of gyration) measures how spread out the Cα atoms are about their centre of mass; compact globular proteins have small Rg, elongated or unfolded ones large. Cα contacts (<8 Å, |i−j|>4) count long-range residue pairs in spatial proximity — high for tightly packed folds, near zero for rods or random coil. The bounding-box extents give the protein's footprint along x, y, z in Å.

Accessible surface area quantifies burial. A residue with SASA near zero is packed into the hydrophobic core; one with SASA >100 Å² sits on the surface. Computed here via the Shrake–Rupley numerical algorithm with a 1.4 Å probe.

Plot images: a contact map (which residues are close in 3D, as an N×N binary image), a Ramachandran scatter (backbone torsion angles, revealing secondary-structure composition at a glance), and — for AlphaFold structures — a PAE heatmap (pairwise prediction confidence).

— Structural neighborhood —

The Foldseek 3Di string encodes local tertiary geometry as a 20-letter alphabet — one character per residue — derived from the relative positions of nearby Cα atoms. Unlike the amino-acid sequence, 3Di is a direct function of the 3D structure, so two proteins with the same fold have similar 3Di strings even at low sequence identity.

Nearest PDB neighbors are the top structural matches found by Foldseek when searching this structure against the entire Protein Data Bank. Each hit reports a TM-score (0 to 1; >0.5 almost always implies the same fold) and an E-value. These are *structural* homologs — they may share no detectable sequence similarity.

— Confidence and disorder —

For AlphaFold models, the B-factor field carries pLDDT — the model's own estimate of local accuracy on a 0–100 scale. Regions with pLDDT<50 should be treated as essentially unmodeled; they often correspond to i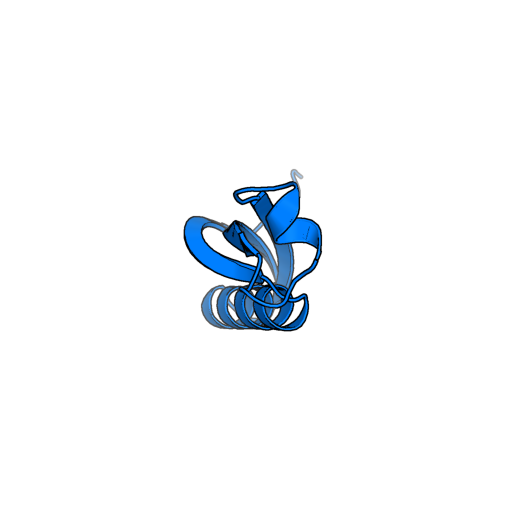ntrinsically disordered segments.

B-factor (Debye–Waller factor) reflects atomic displacement in the crystal lattice. It is an experimental observable (units Å²), not a prediction; low values mean the atom is pinned down, high values mean it moves or is heterogeneous across the crystal.

Predicted aligned error is AlphaFold's pairwise confidence. Unlike pLDDT (per-residue), PAE is per-residue-pair and captures whether two parts of the structure are correctly placed relative to each other. Units are ångströms of expected positional error.